Protein AF-A0A6N9PY28-F1 (afdb_monomer_lite)

Foldseek 3Di:
DDDDDDDDPPPPDDPVPQLVVLLVVVLVCLVPPPDDDDDDDPVDAAEDEDELSNVPNQVSQVVSRYHYDYDHPCVLVVVCVVDVPDDDPCVVVVVVVVVVVVCVPPPPPPVVPPVVVCVVPVVVVVVVVVVVCCVVVVVPD

Sequence (141 aa):
MVKSSGFGVRWEESNGLRKKWGQNAVSWCLDHIVVLHPEQGEEHPQNLCSDAGYTGSGEAVEQRNYIPHIRPSGKEKKELERDPDFRAHHWVVEVTHAFFNRFRKFLVRCEKKATTWRCFSLPALLLSNSLAFIINFGMGS

pLDDT: mean 70.24, std 14.56, range [32.69, 88.56]

Secondary structure (DSSP, 8-state):
-----SS-------HHHHHHHHHHHHHHHHHT--SPPPPPBTTB--EEEE-GGGTT-HHHHHTTT-EEEEPPTTHHHHHHHH-TT-----HHHHHHHHHHHHHTT--------HHHHHHHHHHHHHHHHHHHHHHHHHT--

Radius of gyration: 29.68 Å; chains: 1; bounding box: 42×71×82 Å

Structure (mmCIF, N/CA/C/O backbone):
data_AF-A0A6N9PY28-F1
#
_entry.id   AF-A0A6N9PY28-F1
#
loop_
_atom_site.group_PDB
_atom_site.id
_atom_site.type_symbol
_atom_site.label_atom_id
_atom_site.label_alt_id
_atom_site.label_comp_id
_atom_site.label_asym_id
_atom_site.label_entity_id
_atom_site.label_seq_id
_atom_site.pdbx_PDB_ins_code
_atom_site.Cartn_x
_atom_site.Cartn_y
_atom_site.Cartn_z
_atom_site.occupancy
_atom_site.B_iso_or_equiv
_atom_site.auth_seq_id
_atom_site.auth_comp_id
_atom_site.auth_asym_id
_atom_site.auth_atom_id
_atom_site.pdbx_PDB_model_num
ATOM 1 N N . MET A 1 1 ? -1.911 34.677 -8.275 1.00 33.56 1 MET A N 1
ATOM 2 C CA . MET A 1 1 ? -0.733 35.569 -8.242 1.00 33.56 1 MET A CA 1
ATOM 3 C C . MET A 1 1 ? 0.488 34.687 -8.014 1.00 33.56 1 MET A C 1
ATOM 5 O O . MET A 1 1 ? 0.612 34.125 -6.937 1.00 33.56 1 MET A O 1
ATOM 9 N N . VAL A 1 2 ? 1.290 34.443 -9.055 1.00 32.91 2 VAL A N 1
ATOM 10 C CA . VAL A 1 2 ? 2.442 33.521 -9.016 1.00 32.91 2 VAL A CA 1
ATOM 11 C C . VAL A 1 2 ? 3.672 34.311 -8.573 1.00 32.91 2 VAL A C 1
ATOM 13 O O . VAL A 1 2 ? 4.024 35.293 -9.221 1.00 32.91 2 VAL A O 1
ATOM 16 N N . LYS A 1 3 ? 4.315 33.914 -7.470 1.00 36.22 3 LYS A N 1
ATOM 17 C CA . LYS A 1 3 ? 5.646 34.415 -7.102 1.00 36.22 3 LYS A CA 1
ATOM 18 C C . LYS A 1 3 ? 6.687 33.461 -7.679 1.00 36.22 3 LYS A C 1
ATOM 20 O O . LYS A 1 3 ? 6.716 32.289 -7.323 1.00 36.22 3 LYS A O 1
ATOM 25 N N . SER A 1 4 ? 7.519 33.957 -8.588 1.00 41.62 4 SER A N 1
ATOM 26 C CA . SER A 1 4 ? 8.658 33.227 -9.141 1.00 41.62 4 SER A CA 1
ATOM 27 C C . SER A 1 4 ? 9.926 33.573 -8.362 1.00 41.62 4 SER A C 1
ATOM 29 O O . SER A 1 4 ? 10.396 34.708 -8.424 1.00 41.62 4 SER A O 1
ATOM 31 N N . SER A 1 5 ? 10.516 32.593 -7.686 1.00 34.16 5 SER A N 1
ATOM 32 C CA . SER A 1 5 ? 11.909 32.658 -7.236 1.00 34.16 5 SER A CA 1
ATOM 33 C C . SER A 1 5 ? 12.539 31.271 -7.327 1.00 34.16 5 SER A C 1
ATOM 35 O O . SER A 1 5 ? 12.065 30.360 -6.663 1.00 34.16 5 SER A O 1
ATOM 37 N N . GLY A 1 6 ? 13.584 31.155 -8.157 1.00 34.88 6 GLY A N 1
ATOM 38 C CA . GLY A 1 6 ? 14.684 30.183 -8.071 1.00 34.88 6 GLY A CA 1
ATOM 39 C C . GLY A 1 6 ? 14.349 28.687 -8.017 1.00 34.88 6 GLY A C 1
ATOM 40 O O . GLY A 1 6 ? 13.869 28.194 -7.012 1.00 34.88 6 GLY A O 1
ATOM 41 N N . PHE A 1 7 ? 14.727 27.960 -9.077 1.00 40.59 7 PHE A N 1
ATOM 42 C CA . PHE A 1 7 ? 15.058 26.524 -9.084 1.00 40.59 7 PHE A CA 1
ATOM 43 C C . PHE A 1 7 ? 14.192 25.609 -8.194 1.00 40.59 7 PHE A C 1
ATOM 45 O O . PHE A 1 7 ? 14.534 25.272 -7.065 1.00 40.59 7 PHE A O 1
ATOM 52 N N . GLY A 1 8 ? 13.084 25.139 -8.766 1.00 34.38 8 GLY A N 1
ATOM 53 C CA . GLY A 1 8 ? 12.189 24.174 -8.138 1.00 34.38 8 GLY A CA 1
ATOM 54 C C . GLY A 1 8 ? 10.771 24.707 -8.136 1.00 34.38 8 GLY A C 1
ATOM 55 O O . GLY A 1 8 ? 10.395 25.513 -7.292 1.00 34.38 8 GLY A O 1
ATOM 56 N N . VAL A 1 9 ? 9.969 24.253 -9.097 1.00 36.44 9 VAL A N 1
ATOM 57 C CA . VAL A 1 9 ? 8.530 24.521 -9.113 1.00 36.44 9 VAL A CA 1
ATOM 58 C C . VAL A 1 9 ? 7.932 23.758 -7.930 1.00 36.44 9 VAL A C 1
ATOM 60 O O . VAL A 1 9 ? 7.577 22.585 -8.041 1.00 36.44 9 VAL A O 1
ATOM 63 N N . ARG A 1 10 ? 7.904 24.377 -6.747 1.00 34.62 10 ARG A N 1
ATOM 64 C CA . ARG A 1 10 ? 7.127 23.858 -5.628 1.00 34.62 10 ARG A CA 1
ATOM 65 C C . ARG A 1 10 ? 5.675 24.156 -5.951 1.00 34.62 10 ARG A C 1
ATOM 67 O O . ARG A 1 10 ? 5.221 25.285 -5.812 1.00 34.62 10 ARG A O 1
ATOM 74 N N . TRP A 1 11 ? 4.986 23.131 -6.438 1.00 32.69 11 TRP A N 1
ATOM 75 C CA . TRP A 1 11 ? 3.545 23.132 -6.624 1.00 32.69 11 TRP A CA 1
ATOM 76 C C . TRP A 1 11 ? 2.880 23.428 -5.279 1.00 32.69 11 TRP A C 1
ATOM 78 O O . TRP A 1 11 ? 2.700 22.546 -4.442 1.00 32.69 11 TRP A O 1
ATOM 88 N N . GLU A 1 12 ? 2.545 24.692 -5.051 1.00 38.66 12 GLU A N 1
ATOM 89 C CA . GLU A 1 12 ? 1.634 25.116 -3.993 1.00 38.66 12 GLU A CA 1
ATOM 90 C C . GLU A 1 12 ? 0.204 24.952 -4.531 1.00 38.66 12 GLU A C 1
ATOM 92 O O . GLU A 1 12 ? -0.559 25.898 -4.706 1.00 38.66 12 GLU A O 1
ATOM 97 N N . GLU A 1 13 ? -0.128 23.720 -4.919 1.00 46.19 13 GLU A N 1
ATOM 98 C CA . GLU A 1 13 ? -1.455 23.386 -5.414 1.00 46.19 13 GLU A CA 1
ATOM 99 C C . GLU A 1 13 ? -2.412 23.250 -4.235 1.00 46.19 13 GLU A C 1
ATOM 101 O O . GLU A 1 13 ? -2.158 22.530 -3.271 1.00 46.19 13 GLU A O 1
ATOM 106 N N . SER A 1 14 ? -3.523 23.975 -4.345 1.00 44.06 14 SER A N 1
ATOM 107 C CA . SER A 1 14 ? -4.767 23.870 -3.582 1.00 44.06 14 SER A CA 1
ATOM 108 C C . SER A 1 14 ? -4.995 22.490 -2.938 1.00 44.06 14 SER A C 1
ATOM 110 O O . SER A 1 14 ? -5.701 21.622 -3.454 1.00 44.06 14 SER A O 1
ATOM 112 N N . ASN A 1 15 ? -4.444 22.322 -1.731 1.00 52.16 15 ASN A N 1
ATOM 113 C CA . ASN A 1 15 ? -4.507 21.101 -0.920 1.00 52.16 15 ASN A CA 1
ATOM 114 C C . ASN A 1 15 ? -5.940 20.578 -0.687 1.00 52.16 15 ASN A C 1
ATOM 116 O O . ASN A 1 15 ? -6.107 19.430 -0.285 1.00 52.16 15 ASN A O 1
ATOM 120 N N . GLY A 1 16 ? -6.972 21.396 -0.918 1.00 51.06 16 GLY A N 1
ATOM 121 C CA . GLY A 1 16 ? -8.376 21.009 -0.782 1.00 51.06 16 GLY A CA 1
ATOM 122 C C . GLY A 1 16 ? -8.908 20.143 -1.927 1.00 51.06 16 GLY A C 1
ATOM 123 O O . GLY A 1 16 ? -9.600 19.162 -1.669 1.00 51.06 16 GLY A O 1
ATOM 124 N N . LEU A 1 17 ? -8.571 20.445 -3.187 1.00 49.72 17 LEU A N 1
ATOM 125 C CA . LEU A 1 17 ? -9.149 19.728 -4.334 1.00 49.72 17 LEU A CA 1
ATOM 126 C C . LEU A 1 17 ? -8.548 18.327 -4.476 1.00 49.72 17 LEU A C 1
ATOM 128 O O . LEU A 1 17 ? -9.286 17.354 -4.604 1.00 49.72 17 LEU A O 1
ATOM 132 N N . ARG A 1 18 ? -7.223 18.195 -4.352 1.00 49.72 18 ARG A N 1
ATOM 133 C CA . ARG A 1 18 ? -6.525 16.902 -4.468 1.00 49.72 18 ARG A CA 1
ATOM 134 C C . ARG A 1 18 ? -6.912 15.910 -3.359 1.00 49.72 18 ARG A C 1
ATOM 136 O O . ARG A 1 18 ? -7.004 14.716 -3.622 1.00 49.72 18 ARG A O 1
ATOM 143 N N . LYS A 1 19 ? -7.202 16.398 -2.145 1.00 53.03 19 LYS A N 1
ATOM 144 C CA . LYS A 1 19 ? -7.719 15.569 -1.038 1.00 53.03 19 LYS A CA 1
ATOM 145 C C . LYS A 1 19 ? -9.160 15.106 -1.284 1.00 53.03 19 LYS A C 1
ATOM 147 O O . LYS A 1 19 ? -9.477 13.958 -0.991 1.00 53.03 19 LYS A O 1
ATOM 152 N N . LYS A 1 20 ? -10.000 15.966 -1.874 1.00 52.84 20 LYS A N 1
ATOM 153 C CA . LYS A 1 20 ? -11.417 15.683 -2.150 1.00 52.84 20 LYS A CA 1
ATOM 154 C C . LYS A 1 20 ? -11.614 14.580 -3.201 1.00 52.84 20 LYS A C 1
ATOM 156 O O . LYS A 1 20 ? -12.473 13.725 -3.026 1.00 52.84 20 LYS A O 1
ATOM 161 N N . TRP A 1 21 ? -10.797 14.554 -4.260 1.00 53.88 21 TRP A N 1
ATOM 162 C CA . TRP A 1 21 ? -10.870 13.495 -5.283 1.00 53.88 21 TRP A CA 1
ATOM 163 C C . TRP A 1 21 ? -10.469 12.118 -4.740 1.00 53.88 21 TRP A C 1
ATOM 165 O O . TRP A 1 21 ? -11.163 11.140 -5.001 1.00 53.88 21 TRP A O 1
ATOM 175 N N . GLY A 1 22 ? -9.393 12.044 -3.948 1.00 61.66 22 GLY A N 1
ATOM 176 C CA . GLY A 1 22 ? -8.958 10.786 -3.333 1.00 61.66 22 GLY A CA 1
ATOM 177 C C . GLY A 1 22 ? -10.003 10.218 -2.369 1.00 61.66 22 GLY A C 1
ATOM 178 O O . GLY A 1 22 ? -10.330 9.041 -2.435 1.00 61.66 22 GLY A O 1
ATOM 179 N N . GLN A 1 23 ? -10.605 11.056 -1.524 1.00 65.19 23 GLN A N 1
ATOM 180 C CA . GLN A 1 23 ? -11.628 10.606 -0.571 1.00 65.19 23 GLN A CA 1
ATOM 181 C C . GLN A 1 23 ? -12.872 10.021 -1.258 1.00 65.19 23 GLN A C 1
ATOM 183 O O . GLN A 1 23 ? -13.372 8.978 -0.841 1.00 65.19 23 GLN A O 1
ATOM 188 N N . ASN A 1 24 ? -13.326 10.642 -2.349 1.00 71.31 24 ASN A N 1
ATOM 189 C CA . ASN A 1 24 ? -14.509 10.185 -3.081 1.00 71.31 24 ASN A CA 1
ATOM 190 C C . ASN A 1 24 ? -14.261 8.900 -3.888 1.00 71.31 24 ASN A C 1
ATOM 192 O O . ASN A 1 24 ? -15.200 8.144 -4.133 1.00 71.31 24 ASN A O 1
ATOM 196 N N . ALA A 1 25 ? -13.016 8.637 -4.294 1.00 79.00 25 ALA A N 1
ATOM 197 C CA . ALA A 1 25 ? -12.679 7.461 -5.092 1.00 79.00 25 ALA A CA 1
ATOM 198 C C . ALA A 1 25 ? -12.901 6.146 -4.327 1.00 79.00 25 ALA A C 1
ATOM 200 O O . ALA A 1 25 ? -13.403 5.187 -4.907 1.00 79.00 25 ALA A O 1
ATOM 201 N N . VAL A 1 26 ? -12.583 6.107 -3.026 1.00 81.81 26 VAL A N 1
ATOM 202 C CA . VAL A 1 26 ? -12.792 4.908 -2.190 1.00 81.81 26 VAL A CA 1
ATOM 203 C C . VAL A 1 26 ? -14.277 4.599 -2.068 1.00 81.81 26 VAL A C 1
ATOM 205 O O . VAL A 1 26 ? -14.681 3.469 -2.311 1.00 81.81 26 VAL A O 1
ATOM 208 N N . SER A 1 27 ? -15.089 5.618 -1.771 1.00 82.44 27 SER A N 1
ATOM 209 C CA . SER A 1 27 ? -16.549 5.490 -1.728 1.00 82.44 27 SER A CA 1
ATOM 210 C C . SER A 1 27 ? -17.085 4.895 -3.024 1.00 82.44 27 SER A C 1
ATOM 212 O O . SER A 1 27 ? -17.756 3.871 -3.002 1.00 82.44 27 SER A O 1
ATOM 214 N N . TRP A 1 28 ? -16.726 5.503 -4.156 1.00 83.81 28 TRP A N 1
ATOM 215 C CA . TRP A 1 28 ? -17.215 5.077 -5.460 1.00 83.81 28 TRP A CA 1
ATOM 216 C C . TRP A 1 28 ? -16.817 3.634 -5.786 1.00 83.81 28 TRP A C 1
ATOM 218 O O . TRP A 1 28 ? -17.628 2.873 -6.300 1.00 83.81 28 TRP A O 1
ATOM 228 N N . CYS A 1 29 ? -15.593 3.237 -5.436 1.00 83.81 29 CYS A N 1
ATOM 229 C CA . CYS A 1 29 ? -15.114 1.873 -5.635 1.00 83.81 29 CYS A CA 1
ATOM 230 C C . CYS A 1 29 ? -15.899 0.861 -4.786 1.00 83.81 29 CYS A C 1
ATOM 232 O O . CYS A 1 29 ? -16.312 -0.175 -5.301 1.00 83.81 29 CYS A O 1
ATOM 234 N N . LEU A 1 30 ? -16.150 1.182 -3.510 1.00 83.56 30 LEU A N 1
ATOM 235 C CA . LEU A 1 30 ? -16.900 0.312 -2.602 1.00 83.56 30 LEU A CA 1
ATOM 236 C C . LEU A 1 30 ? -18.386 0.195 -2.983 1.00 83.56 30 LEU A C 1
ATOM 238 O O . LEU A 1 30 ? -18.990 -0.847 -2.749 1.00 83.56 30 LEU A O 1
ATOM 242 N N . ASP A 1 31 ? -18.958 1.222 -3.614 1.00 85.06 31 ASP A N 1
ATOM 243 C CA . ASP A 1 31 ? -20.343 1.202 -4.104 1.00 85.06 31 ASP A CA 1
ATOM 244 C C . ASP A 1 31 ? -20.517 0.358 -5.381 1.00 85.06 31 ASP A C 1
ATOM 246 O O . ASP A 1 31 ? -21.617 -0.109 -5.667 1.00 85.06 31 ASP A O 1
ATOM 250 N N . HIS A 1 32 ? -19.443 0.147 -6.153 1.00 85.75 32 HIS A N 1
ATOM 251 C CA . HIS A 1 32 ? -19.470 -0.563 -7.442 1.00 85.75 32 HIS A CA 1
ATOM 252 C C . HIS A 1 32 ? -18.824 -1.953 -7.377 1.00 85.75 32 HIS A C 1
ATOM 254 O O . HIS A 1 32 ? -18.408 -2.501 -8.401 1.00 85.75 32 HIS A O 1
ATOM 260 N N . ILE A 1 33 ? -18.720 -2.543 -6.185 1.00 82.56 33 ILE A N 1
ATOM 261 C CA . ILE A 1 33 ? -18.201 -3.902 -6.035 1.00 82.56 33 ILE A CA 1
ATOM 262 C C . ILE A 1 33 ? -19.161 -4.874 -6.734 1.00 82.56 33 ILE A C 1
ATOM 264 O O . ILE A 1 33 ? -20.312 -5.035 -6.344 1.00 82.56 33 ILE A O 1
ATOM 268 N N . VAL A 1 34 ? -18.665 -5.536 -7.780 1.00 79.38 34 VAL A N 1
ATOM 269 C CA . VAL A 1 34 ? -19.447 -6.472 -8.612 1.00 79.38 34 VAL A CA 1
ATOM 270 C C . VAL A 1 34 ? -19.546 -7.867 -7.973 1.00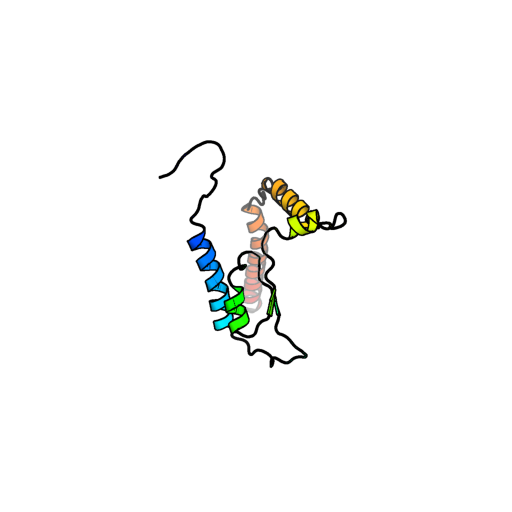 79.38 34 VAL A C 1
ATOM 272 O O . VAL A 1 34 ? -20.377 -8.683 -8.363 1.00 79.38 34 VAL A O 1
ATOM 275 N N . VAL A 1 35 ? -18.698 -8.157 -6.985 1.00 80.50 35 VAL A N 1
ATOM 276 C CA . VAL A 1 35 ? -18.591 -9.471 -6.340 1.00 80.50 35 VAL A CA 1
ATOM 277 C C . VAL A 1 35 ? -19.360 -9.482 -5.019 1.00 80.50 35 VAL A C 1
ATOM 279 O O . VAL A 1 35 ? -19.239 -8.561 -4.215 1.00 80.50 35 VAL A O 1
ATOM 282 N N . LEU A 1 36 ? -20.125 -10.549 -4.779 1.00 74.44 36 LEU A N 1
ATOM 283 C CA . LEU A 1 36 ? -20.795 -10.766 -3.498 1.00 74.44 36 LEU A CA 1
ATOM 284 C C . LEU A 1 36 ? -19.758 -10.920 -2.383 1.00 74.44 36 LEU A C 1
ATOM 286 O O . LEU A 1 36 ? -18.828 -11.719 -2.501 1.00 74.44 36 LEU A O 1
ATOM 290 N N . HIS A 1 37 ? -19.927 -10.161 -1.302 1.00 73.75 37 HIS A N 1
ATOM 291 C CA . HIS A 1 37 ? -19.079 -10.310 -0.128 1.00 73.75 37 HIS A CA 1
ATOM 292 C C . HIS A 1 37 ? -19.488 -11.546 0.681 1.00 73.75 37 HIS A C 1
ATOM 294 O O . HIS A 1 37 ? -20.687 -11.803 0.822 1.00 73.75 37 HIS A O 1
ATOM 300 N N . PRO A 1 38 ? -18.519 -12.300 1.234 1.00 76.19 38 PRO A N 1
ATOM 301 C CA . PRO A 1 38 ? -18.820 -13.303 2.247 1.00 76.19 38 PRO A CA 1
ATOM 302 C C . PRO A 1 38 ? -19.493 -12.633 3.452 1.00 76.19 38 PRO A C 1
ATOM 304 O O . PRO A 1 38 ? -19.219 -11.464 3.741 1.00 76.19 38 PRO A O 1
ATOM 307 N N . GLU A 1 39 ? -20.369 -13.365 4.145 1.00 71.50 39 GLU A N 1
ATOM 308 C CA . GLU A 1 39 ? -21.035 -12.846 5.340 1.00 71.50 39 GLU A CA 1
ATOM 309 C C . GLU A 1 39 ? -19.996 -12.385 6.367 1.00 71.50 39 GLU A C 1
ATOM 311 O O . GLU A 1 39 ? -19.037 -13.091 6.684 1.00 71.50 39 GLU A O 1
ATOM 316 N N . GLN A 1 40 ? -20.170 -11.155 6.842 1.00 69.88 40 GLN A N 1
ATOM 317 C CA . GLN A 1 40 ? -19.326 -10.581 7.877 1.00 69.88 40 GLN A CA 1
ATOM 318 C C . GLN A 1 40 ? -19.713 -11.203 9.219 1.00 69.88 40 GLN A C 1
ATOM 320 O O . GLN A 1 40 ? -20.866 -11.114 9.636 1.00 69.88 40 GLN A O 1
ATOM 325 N N . GLY A 1 41 ? -18.746 -11.810 9.899 1.00 70.38 41 GLY A N 1
ATOM 326 C CA . GLY A 1 41 ? -18.912 -12.367 11.240 1.00 70.38 41 GLY A CA 1
ATOM 327 C C . GLY A 1 41 ? -17.722 -12.017 12.128 1.00 70.38 41 GLY A C 1
ATOM 328 O O . GLY A 1 41 ? -16.684 -11.582 11.630 1.00 70.38 41 GLY A O 1
ATOM 329 N N . GLU A 1 42 ? -17.850 -12.231 13.440 1.00 69.50 42 GLU A N 1
ATOM 330 C CA . GLU A 1 42 ? -16.760 -11.986 14.402 1.00 69.50 42 GLU A CA 1
ATOM 331 C C . GLU A 1 42 ? -15.492 -12.796 14.076 1.00 69.50 42 GLU A C 1
ATOM 333 O O . GLU A 1 42 ? -14.382 -12.321 14.304 1.00 69.50 42 GLU A O 1
ATOM 338 N N . GLU A 1 43 ? -15.640 -13.980 13.471 1.00 72.75 43 GLU A N 1
ATOM 339 C CA . GLU A 1 43 ? -14.509 -14.803 13.021 1.00 72.75 43 GLU A CA 1
ATOM 340 C C . GLU A 1 43 ? -13.827 -14.268 11.749 1.00 72.75 43 GLU A C 1
ATOM 342 O O . GLU A 1 43 ? -12.656 -14.571 11.498 1.00 72.75 43 GLU A O 1
ATOM 347 N N . HIS A 1 44 ? -14.524 -13.460 10.944 1.00 73.19 44 HIS A N 1
ATOM 348 C CA . HIS A 1 44 ? -14.053 -12.981 9.641 1.00 73.19 44 HIS A CA 1
ATOM 349 C C . HIS A 1 44 ? -14.316 -11.477 9.449 1.00 73.19 44 HIS A C 1
ATOM 351 O O . HIS A 1 44 ? -15.142 -11.085 8.615 1.00 73.19 44 HIS A O 1
ATOM 357 N N . PRO A 1 45 ? -13.600 -10.610 10.194 1.00 81.31 45 PRO A N 1
ATOM 358 C CA . PRO A 1 45 ? -13.686 -9.171 9.999 1.00 81.31 45 PRO A CA 1
ATOM 359 C C . PRO A 1 45 ? -13.160 -8.776 8.615 1.00 81.31 45 PRO A C 1
ATOM 361 O O . PRO A 1 45 ? -12.109 -9.244 8.164 1.00 81.31 45 PRO A O 1
ATOM 364 N N . GLN A 1 46 ? -13.877 -7.880 7.938 1.00 86.44 46 GLN A N 1
ATOM 365 C CA . GLN A 1 46 ? -13.464 -7.374 6.632 1.00 86.44 46 GLN A CA 1
ATOM 366 C C . GLN A 1 46 ? -12.553 -6.158 6.793 1.00 86.44 46 GLN A C 1
ATOM 368 O O . GLN A 1 46 ? -12.990 -5.039 7.055 1.00 86.44 46 GLN A O 1
ATOM 373 N N . ASN A 1 47 ? -11.257 -6.397 6.618 1.00 88.56 47 ASN A N 1
ATOM 374 C CA . ASN A 1 47 ? -10.213 -5.389 6.745 1.00 88.56 47 ASN A CA 1
ATOM 375 C C . ASN A 1 47 ? -9.929 -4.741 5.385 1.00 88.56 47 ASN A C 1
ATOM 377 O O . ASN A 1 47 ? -9.643 -5.442 4.413 1.00 88.56 47 ASN A O 1
ATOM 381 N N . LEU A 1 48 ? -9.943 -3.407 5.317 1.00 86.69 48 LEU A N 1
ATOM 382 C CA . LEU A 1 48 ? -9.603 -2.660 4.105 1.00 86.69 48 LEU A CA 1
ATOM 383 C C . LEU A 1 48 ? -8.294 -1.888 4.293 1.00 86.69 48 LEU A C 1
ATOM 385 O O . LEU A 1 48 ? -8.238 -0.897 5.020 1.00 86.69 48 LEU A O 1
ATOM 389 N N . CYS A 1 49 ? -7.241 -2.314 3.595 1.00 87.06 49 CYS A N 1
ATOM 390 C CA . CYS A 1 49 ? -5.973 -1.590 3.534 1.00 87.06 49 CYS A CA 1
ATOM 391 C C . CYS A 1 49 ? -5.999 -0.556 2.405 1.00 87.06 49 CYS A C 1
ATOM 393 O O . CYS A 1 49 ? -6.152 -0.921 1.240 1.00 87.06 49 CYS A O 1
ATOM 395 N N . SER A 1 50 ? -5.770 0.714 2.742 1.00 84.25 50 SER A N 1
ATOM 396 C CA . SER A 1 50 ? -5.699 1.800 1.757 1.00 84.25 50 SER A CA 1
ATOM 397 C C . SER A 1 50 ? -4.400 2.586 1.880 1.00 84.25 50 SER A C 1
ATOM 399 O O . SER A 1 50 ? -3.811 2.705 2.957 1.00 84.25 50 SER A O 1
ATOM 401 N N . ASP A 1 51 ? -3.968 3.149 0.754 1.00 83.75 51 ASP A N 1
ATOM 402 C CA . ASP A 1 51 ? -2.765 3.976 0.674 1.00 83.75 51 ASP A CA 1
ATOM 403 C C . ASP A 1 51 ? -2.874 5.262 1.519 1.00 83.75 51 ASP A C 1
ATOM 405 O O . ASP A 1 51 ? -3.965 5.783 1.774 1.00 83.75 51 ASP A O 1
ATOM 409 N N . ALA A 1 52 ? -1.726 5.825 1.901 1.00 79.06 52 ALA A N 1
ATOM 410 C CA . ALA A 1 52 ? -1.617 7.076 2.646 1.00 79.06 52 ALA A CA 1
ATOM 411 C C . ALA A 1 52 ? -2.384 8.252 2.016 1.00 79.06 52 ALA A C 1
ATOM 413 O O . ALA A 1 52 ? -2.870 9.133 2.741 1.00 79.06 52 ALA A O 1
ATOM 414 N N . GLY A 1 53 ? -2.540 8.267 0.688 1.00 79.25 53 GLY A N 1
ATOM 415 C CA . GLY A 1 53 ? -3.353 9.257 -0.027 1.00 79.25 53 GLY A CA 1
ATOM 416 C C . GLY A 1 53 ? -4.821 9.319 0.424 1.00 79.25 53 GLY A C 1
ATOM 417 O O . GLY A 1 53 ? -5.475 10.345 0.233 1.00 79.25 53 GLY A O 1
ATOM 418 N N . 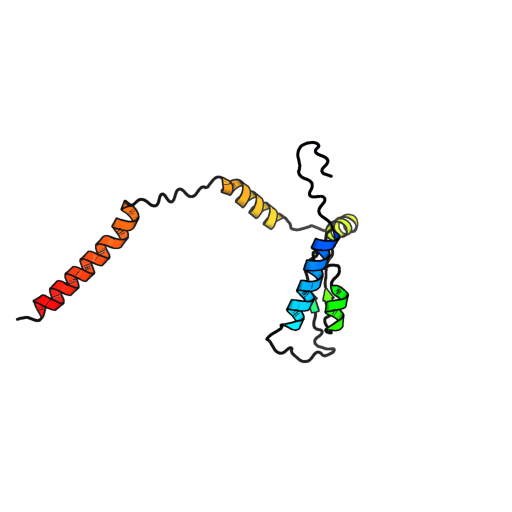TYR A 1 54 ? -5.313 8.273 1.090 1.00 79.75 54 TYR A N 1
ATOM 419 C CA . TYR A 1 54 ? -6.702 8.107 1.516 1.00 79.75 54 TYR A CA 1
ATOM 420 C C . TYR A 1 54 ? -6.939 8.370 3.009 1.00 79.75 54 TYR A C 1
ATOM 422 O O . TYR A 1 54 ? -8.009 8.049 3.522 1.00 79.75 54 TYR A O 1
ATOM 430 N N . THR A 1 55 ? -5.988 9.001 3.710 1.00 78.00 55 THR A N 1
ATOM 431 C CA . THR A 1 55 ? -6.031 9.266 5.171 1.00 78.00 55 THR A CA 1
ATOM 432 C C . THR A 1 55 ? -7.335 9.929 5.673 1.00 78.00 55 THR A C 1
ATOM 434 O O . THR A 1 55 ? -7.648 9.824 6.850 1.00 78.00 55 THR A O 1
ATOM 437 N N . GLY A 1 56 ? -8.128 10.581 4.813 1.00 77.75 56 GLY A N 1
ATOM 438 C CA . GLY A 1 56 ? -9.424 11.179 5.181 1.00 77.75 56 GLY A CA 1
ATOM 439 C C . GLY A 1 56 ? -10.671 10.420 4.712 1.00 77.75 56 GLY A C 1
ATOM 440 O O . GLY A 1 56 ? -11.733 11.021 4.661 1.00 77.75 56 GLY A O 1
ATOM 441 N N . SER A 1 57 ? -10.546 9.159 4.296 1.00 81.50 57 SER A N 1
ATOM 442 C CA . SER A 1 57 ? -11.672 8.339 3.809 1.00 81.50 57 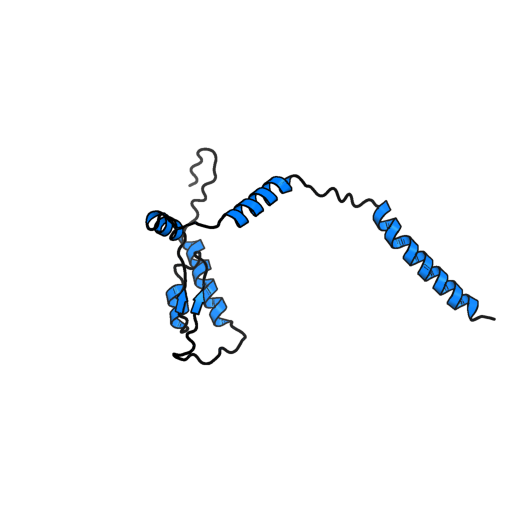SER A CA 1
ATOM 443 C C . SER A 1 57 ? -12.120 7.248 4.788 1.00 81.50 57 SER A C 1
ATOM 445 O O . SER A 1 57 ? -13.010 6.476 4.453 1.00 81.50 57 SER A O 1
ATOM 447 N N . GLY A 1 58 ? -11.534 7.186 5.992 1.00 82.75 58 GLY A N 1
ATOM 448 C CA . GLY A 1 58 ? -11.819 6.136 6.982 1.00 82.75 58 GLY A CA 1
ATOM 449 C C . GLY A 1 58 ? -13.301 6.033 7.350 1.00 82.75 58 GLY A C 1
ATOM 450 O O . GLY A 1 58 ? -13.856 4.945 7.307 1.00 82.75 58 GLY A O 1
ATOM 451 N N . GLU A 1 59 ? -13.971 7.165 7.572 1.00 83.06 59 GLU A N 1
ATOM 452 C CA . GLU A 1 59 ? -15.406 7.192 7.899 1.00 83.06 59 GLU A CA 1
ATOM 453 C C . GLU A 1 59 ? -16.274 6.571 6.791 1.00 83.06 59 GLU A C 1
ATOM 455 O O . GLU A 1 59 ? -17.215 5.834 7.066 1.00 83.06 59 GLU A O 1
ATOM 460 N N . ALA A 1 60 ? -15.937 6.811 5.519 1.00 84.44 60 ALA A N 1
ATOM 461 C CA . ALA A 1 60 ? -16.664 6.232 4.389 1.00 84.44 60 ALA A CA 1
ATOM 462 C C . ALA A 1 60 ? -16.471 4.706 4.297 1.00 84.44 60 ALA A C 1
ATOM 464 O O . ALA A 1 60 ? -17.340 3.993 3.794 1.00 84.44 60 ALA A O 1
ATOM 465 N N . VAL A 1 61 ? -15.328 4.203 4.758 1.00 85.50 61 VAL A N 1
ATOM 466 C CA . VAL A 1 61 ? -15.011 2.770 4.809 1.00 85.50 61 VAL A CA 1
ATOM 467 C C . VAL A 1 61 ? -15.763 2.101 5.965 1.00 85.50 61 VAL A C 1
ATOM 469 O O . VAL A 1 61 ? -16.406 1.072 5.759 1.00 85.50 61 VAL A O 1
ATOM 472 N N . GLU A 1 62 ? -15.771 2.728 7.142 1.00 85.81 62 GLU A N 1
ATOM 473 C CA . GLU A 1 62 ? -16.482 2.243 8.335 1.00 85.81 62 GLU A CA 1
ATOM 474 C C . GLU A 1 62 ? -17.999 2.191 8.133 1.00 85.81 62 GLU A C 1
ATOM 476 O O . GLU A 1 62 ? -18.636 1.219 8.529 1.00 85.81 62 GLU A O 1
ATOM 481 N N . GLN A 1 63 ? -18.582 3.173 7.433 1.00 85.94 63 GLN A N 1
ATOM 482 C CA . GLN A 1 63 ? -20.011 3.178 7.076 1.00 85.94 63 GLN A CA 1
ATOM 483 C C . GLN A 1 63 ? -20.449 1.953 6.262 1.00 85.94 63 GLN A C 1
ATOM 485 O O . GLN A 1 63 ? -21.632 1.621 6.239 1.00 85.94 63 GLN A O 1
ATOM 490 N N . ARG A 1 64 ? -19.511 1.288 5.582 1.00 84.12 64 ARG A N 1
ATOM 491 C CA . ARG A 1 64 ? -19.756 0.075 4.792 1.00 84.12 64 ARG A CA 1
ATOM 492 C C . ARG A 1 64 ? -19.330 -1.198 5.533 1.00 84.12 64 ARG A C 1
ATOM 494 O O . ARG A 1 64 ? -19.175 -2.238 4.902 1.00 84.12 64 ARG A O 1
ATOM 501 N N . ASN A 1 65 ? -19.148 -1.113 6.854 1.00 84.75 65 ASN A N 1
ATOM 502 C CA . ASN A 1 65 ? -18.736 -2.198 7.747 1.00 84.75 65 ASN A CA 1
ATOM 503 C C . ASN A 1 65 ? -17.349 -2.788 7.439 1.00 84.75 65 ASN A C 1
ATOM 505 O O . ASN A 1 65 ? -17.108 -3.967 7.685 1.00 84.75 65 ASN A O 1
ATOM 509 N N . TYR A 1 66 ? -16.425 -1.986 6.909 1.00 86.25 66 TYR A N 1
ATOM 510 C CA . TYR A 1 66 ? -15.023 -2.385 6.777 1.00 86.25 66 TYR A CA 1
ATOM 511 C C . TYR A 1 66 ? -14.186 -1.764 7.891 1.00 86.25 66 TYR A C 1
ATOM 513 O O . TYR A 1 66 ? -14.415 -0.621 8.283 1.00 86.25 66 TYR A O 1
ATOM 521 N N . ILE A 1 67 ? -13.160 -2.482 8.344 1.00 88.06 67 ILE A N 1
ATOM 522 C CA . ILE A 1 67 ? -12.165 -1.966 9.287 1.00 88.06 67 ILE A CA 1
ATOM 523 C C . ILE A 1 67 ? -11.058 -1.264 8.482 1.00 88.06 67 ILE A C 1
ATOM 525 O O . ILE A 1 67 ? -10.313 -1.939 7.758 1.00 88.06 67 ILE A O 1
ATOM 529 N N . PRO A 1 68 ? -10.928 0.077 8.550 1.00 88.56 68 PRO A N 1
ATOM 530 C CA . PRO A 1 68 ? -9.956 0.802 7.746 1.00 88.56 68 PRO A CA 1
ATOM 531 C C . PRO A 1 68 ? -8.541 0.688 8.324 1.00 88.56 68 PRO A C 1
ATOM 533 O O . PRO A 1 68 ? -8.246 1.129 9.435 1.00 88.56 68 PRO A O 1
ATOM 536 N N . HIS A 1 69 ? -7.609 0.208 7.510 1.00 87.56 69 HIS A N 1
ATOM 537 C CA . HIS A 1 69 ? -6.177 0.245 7.787 1.00 87.56 69 HIS A CA 1
ATOM 538 C C . HIS A 1 69 ? -5.494 1.222 6.835 1.00 87.56 69 HIS A C 1
ATOM 540 O O . HIS A 1 69 ? -4.914 0.842 5.817 1.00 87.56 69 HIS A O 1
ATOM 546 N N . ILE A 1 70 ? -5.559 2.509 7.180 1.00 84.00 70 ILE A N 1
ATOM 547 C CA . ILE A 1 70 ? -4.931 3.581 6.403 1.00 84.00 70 ILE A CA 1
ATOM 548 C C . ILE A 1 70 ? -3.724 4.104 7.173 1.00 84.00 70 ILE A C 1
ATOM 550 O O . ILE A 1 70 ? -3.863 4.717 8.234 1.00 84.00 70 ILE A O 1
ATOM 554 N N . ARG A 1 71 ? -2.515 3.861 6.656 1.00 80.62 71 ARG A N 1
ATOM 555 C CA . ARG A 1 71 ? -1.293 4.416 7.253 1.00 80.62 71 ARG A CA 1
ATOM 556 C C . ARG A 1 71 ? -1.017 5.801 6.667 1.00 80.62 71 ARG A C 1
ATOM 558 O O . ARG A 1 71 ? -0.763 5.892 5.471 1.00 80.62 71 ARG A O 1
ATOM 565 N N . PRO A 1 72 ? -1.027 6.883 7.466 1.00 74.19 72 PRO A N 1
ATOM 566 C CA . PRO A 1 72 ? -0.716 8.202 6.942 1.00 74.19 72 PRO A CA 1
ATOM 567 C C . PRO A 1 72 ? 0.761 8.331 6.568 1.00 74.19 72 PRO A C 1
ATOM 569 O O . PRO A 1 72 ? 1.648 7.799 7.242 1.00 74.19 72 PRO A O 1
ATOM 572 N N . SER A 1 73 ? 1.016 9.105 5.512 1.00 68.62 73 SER A N 1
ATOM 573 C CA . SER A 1 73 ? 2.363 9.388 5.015 1.00 68.62 73 SER A CA 1
ATOM 574 C C . SER A 1 73 ? 3.199 10.036 6.121 1.00 68.62 73 SER A C 1
ATOM 576 O O . SER A 1 73 ? 2.790 11.040 6.706 1.00 68.62 73 SER A O 1
ATOM 578 N N . GLY A 1 74 ? 4.376 9.475 6.403 1.00 68.12 74 GLY A N 1
ATOM 579 C CA . GLY A 1 74 ? 5.296 9.990 7.423 1.00 68.12 74 GLY A CA 1
ATOM 580 C C . GLY A 1 74 ? 5.192 9.342 8.808 1.00 68.12 74 GLY A C 1
ATOM 581 O O . GLY A 1 74 ? 5.930 9.760 9.702 1.00 68.12 74 GLY A O 1
ATOM 582 N N . LYS A 1 75 ? 4.349 8.315 9.012 1.00 70.69 75 LYS A N 1
ATOM 583 C CA . LYS A 1 75 ? 4.449 7.469 10.220 1.00 70.69 75 LYS A CA 1
ATOM 584 C C . LYS A 1 75 ? 5.781 6.731 10.313 1.00 70.69 75 LYS A C 1
ATOM 586 O O . LYS A 1 75 ? 6.322 6.662 11.404 1.00 70.69 75 LYS A O 1
ATOM 591 N N . GLU A 1 76 ? 6.356 6.333 9.183 1.00 68.25 76 GLU A N 1
ATOM 592 C CA . GLU A 1 76 ? 7.683 5.703 9.126 1.00 68.25 76 GLU A CA 1
ATOM 593 C C . GLU A 1 76 ? 8.767 6.579 9.758 1.00 68.25 76 GLU A C 1
ATOM 595 O O . GLU A 1 76 ? 9.627 6.082 10.471 1.00 68.25 76 GLU A O 1
ATOM 600 N N . LYS A 1 77 ? 8.700 7.905 9.563 1.00 68.38 77 LYS A N 1
ATOM 601 C CA . LYS A 1 77 ? 9.640 8.837 10.196 1.00 68.38 77 LYS A CA 1
ATOM 602 C C . LYS A 1 77 ? 9.488 8.837 11.720 1.00 68.38 77 LYS A C 1
ATOM 604 O O . LYS A 1 77 ? 10.483 8.835 12.427 1.00 68.38 77 LYS A O 1
ATOM 609 N N . LYS A 1 78 ? 8.248 8.811 12.219 1.00 72.44 78 LYS A N 1
ATOM 610 C CA . LYS A 1 78 ? 7.961 8.748 13.661 1.00 72.44 78 LYS A CA 1
ATOM 611 C C . LYS A 1 78 ? 8.328 7.394 14.268 1.00 72.44 78 LYS A C 1
ATOM 613 O O . LYS A 1 78 ? 8.718 7.338 15.424 1.00 72.44 78 LYS A O 1
ATOM 618 N N . GLU A 1 79 ? 8.166 6.315 13.512 1.00 72.56 79 GLU A N 1
ATOM 619 C CA . GLU A 1 79 ? 8.535 4.956 13.919 1.00 72.56 79 GLU A CA 1
ATOM 620 C C . GLU A 1 79 ? 10.058 4.804 13.966 1.00 72.56 79 GLU A C 1
ATOM 622 O O . GLU A 1 79 ? 10.568 4.304 14.958 1.00 72.56 79 GLU A O 1
ATOM 627 N N . LEU A 1 80 ? 10.781 5.370 12.994 1.00 68.81 80 LEU A N 1
ATOM 628 C CA . LEU A 1 80 ? 12.244 5.467 13.005 1.00 68.81 80 LEU A CA 1
ATOM 629 C C . LEU A 1 80 ? 12.780 6.347 14.151 1.00 68.81 80 LEU A C 1
ATOM 631 O O . LEU A 1 80 ? 13.831 6.063 14.712 1.00 68.81 80 LEU A O 1
ATOM 635 N N . GLU A 1 81 ? 12.073 7.423 14.510 1.00 73.81 81 GLU A N 1
ATOM 636 C CA . GLU A 1 81 ? 12.407 8.251 15.683 1.00 73.81 81 GLU A CA 1
ATOM 637 C C . GLU A 1 81 ? 12.142 7.520 17.012 1.00 73.81 81 GLU A C 1
ATOM 639 O O . GLU A 1 81 ? 12.782 7.821 18.019 1.00 73.81 81 GLU A O 1
ATOM 644 N N . ARG A 1 82 ? 11.182 6.588 17.034 1.00 78.25 82 ARG A N 1
ATOM 645 C CA . ARG A 1 82 ? 10.742 5.875 18.240 1.00 78.25 82 ARG A CA 1
ATOM 646 C C . ARG A 1 82 ? 11.528 4.593 18.490 1.00 78.25 82 ARG A C 1
ATOM 648 O O . ARG A 1 82 ? 11.737 4.244 19.649 1.00 78.25 82 ARG A O 1
ATOM 655 N N . ASP A 1 83 ? 11.905 3.895 17.430 1.00 77.31 83 ASP A N 1
ATOM 656 C CA . ASP A 1 83 ? 12.601 2.621 17.488 1.00 77.31 83 ASP A CA 1
ATOM 657 C C . ASP A 1 83 ? 13.890 2.699 16.649 1.00 77.31 83 ASP A C 1
ATOM 659 O O . ASP A 1 83 ? 13.824 2.734 15.417 1.00 77.31 83 ASP A O 1
ATOM 663 N N . PRO A 1 84 ? 15.068 2.757 17.295 1.00 74.19 84 PRO A N 1
ATOM 664 C CA . PRO A 1 84 ? 16.345 2.848 16.595 1.00 74.19 84 PRO A CA 1
ATOM 665 C C . PRO A 1 84 ? 16.703 1.569 15.820 1.00 74.19 84 PRO A C 1
ATOM 667 O O . PRO A 1 84 ? 17.553 1.635 14.929 1.00 74.19 84 PRO A O 1
ATOM 670 N N . ASP A 1 85 ? 16.053 0.436 16.107 1.00 77.44 85 ASP A N 1
ATOM 671 C CA . ASP A 1 85 ? 16.244 -0.822 15.378 1.00 77.44 85 ASP A CA 1
ATOM 672 C C . ASP A 1 85 ? 15.309 -0.941 14.160 1.00 77.44 85 ASP A C 1
ATOM 674 O O . ASP A 1 85 ? 15.450 -1.855 13.337 1.00 77.44 85 ASP A O 1
ATOM 678 N N . PHE A 1 86 ? 14.373 0.001 13.985 1.00 74.12 86 PHE A N 1
ATOM 679 C CA . PHE A 1 86 ? 13.474 0.019 12.838 1.00 74.12 86 PHE A CA 1
ATOM 680 C C . PHE A 1 86 ? 14.239 0.325 11.545 1.00 74.12 86 PHE A C 1
ATOM 682 O O . PHE A 1 86 ? 14.686 1.444 11.286 1.00 74.12 86 PHE A O 1
ATOM 689 N N . ARG A 1 87 ? 14.360 -0.680 10.675 1.00 67.00 87 ARG A N 1
ATOM 690 C CA . ARG A 1 87 ? 14.994 -0.546 9.359 1.00 67.00 87 ARG A CA 1
ATOM 691 C C . ARG A 1 87 ? 13.939 -0.453 8.265 1.00 67.00 87 ARG A C 1
ATOM 693 O O . ARG A 1 87 ? 13.298 -1.439 7.913 1.00 67.00 87 ARG A O 1
ATOM 700 N N . ALA A 1 88 ? 13.800 0.725 7.664 1.00 68.81 88 ALA A N 1
ATOM 701 C CA . ALA A 1 88 ? 13.014 0.871 6.446 1.00 68.81 88 ALA A CA 1
ATOM 702 C C . ALA A 1 88 ? 13.744 0.177 5.280 1.00 68.81 88 ALA A C 1
ATOM 704 O O . ALA A 1 88 ? 14.834 0.583 4.871 1.00 68.81 88 ALA A O 1
ATOM 705 N N . HIS A 1 89 ? 13.167 -0.896 4.739 1.00 70.00 89 HIS A N 1
ATOM 706 C CA . HIS A 1 89 ? 13.758 -1.662 3.640 1.00 70.00 89 HIS A CA 1
ATOM 707 C C . HIS A 1 89 ? 13.471 -1.007 2.282 1.00 70.00 89 HIS A C 1
ATOM 709 O O . HIS A 1 89 ? 12.835 -1.590 1.408 1.00 70.00 89 HIS A O 1
ATOM 715 N N . HIS A 1 90 ? 13.977 0.207 2.078 1.00 72.62 90 HIS A N 1
ATOM 716 C CA . HIS A 1 90 ? 13.900 0.887 0.783 1.00 72.62 90 HIS A CA 1
ATOM 717 C C . HIS A 1 90 ? 14.930 0.372 -0.226 1.00 72.62 90 HIS A C 1
ATOM 719 O O . HIS A 1 90 ? 14.869 0.745 -1.393 1.00 72.62 90 HIS A O 1
ATOM 725 N N . TRP A 1 91 ? 15.836 -0.526 0.184 1.00 79.44 91 TRP A N 1
ATOM 726 C CA . TRP A 1 91 ? 16.960 -0.978 -0.640 1.00 79.44 91 TRP A CA 1
ATOM 727 C C . TRP A 1 91 ? 16.526 -1.536 -2.001 1.00 79.44 91 TRP A C 1
ATOM 729 O O . TRP A 1 91 ? 17.185 -1.263 -2.997 1.00 79.44 91 TRP A O 1
ATOM 739 N N . VAL A 1 92 ? 15.400 -2.257 -2.089 1.00 81.50 92 VAL A N 1
ATOM 740 C CA . VAL A 1 92 ? 14.892 -2.761 -3.379 1.00 81.50 92 VAL A CA 1
ATOM 741 C C . VAL A 1 92 ? 14.447 -1.605 -4.268 1.00 81.50 92 VAL A C 1
ATOM 743 O O . VAL A 1 92 ? 14.854 -1.522 -5.422 1.00 81.50 92 VAL A O 1
ATOM 746 N N . VAL A 1 93 ? 13.650 -0.683 -3.724 1.00 81.19 93 VAL A N 1
ATOM 747 C CA . VAL A 1 93 ? 13.139 0.486 -4.453 1.00 81.19 93 VAL A CA 1
ATOM 748 C C . VAL A 1 93 ? 14.288 1.384 -4.895 1.00 81.19 93 VAL A C 1
ATOM 750 O O . VAL A 1 93 ? 14.307 1.839 -6.034 1.00 81.19 93 VAL A O 1
ATOM 753 N N . GLU A 1 94 ? 15.279 1.596 -4.036 1.00 83.38 94 GLU A N 1
ATOM 754 C CA . GLU A 1 94 ? 16.480 2.375 -4.326 1.00 83.38 94 GLU A CA 1
ATOM 755 C C . GLU A 1 94 ? 17.349 1.707 -5.392 1.00 83.38 94 GLU A C 1
ATOM 757 O O . GLU A 1 94 ? 17.807 2.384 -6.313 1.00 83.38 94 GLU A O 1
ATOM 762 N N . VAL A 1 95 ? 17.538 0.384 -5.330 1.00 84.06 95 VAL A N 1
ATOM 763 C CA . VAL A 1 95 ? 18.263 -0.386 -6.354 1.00 84.06 95 VAL A CA 1
ATOM 764 C C . VAL A 1 95 ? 17.533 -0.311 -7.691 1.00 84.06 95 VAL A C 1
ATOM 766 O O . VAL A 1 95 ? 18.169 -0.034 -8.710 1.00 84.06 95 VAL A O 1
ATOM 769 N N . THR A 1 96 ? 16.212 -0.482 -7.701 1.00 83.38 96 THR A N 1
ATOM 770 C CA . THR A 1 96 ? 15.378 -0.375 -8.903 1.00 83.38 96 THR A CA 1
ATOM 771 C C . THR A 1 96 ? 15.348 1.055 -9.442 1.00 83.38 96 THR A C 1
ATOM 773 O O . THR A 1 96 ? 15.444 1.253 -10.649 1.00 83.38 96 THR A O 1
ATOM 776 N N . HIS A 1 97 ? 15.297 2.072 -8.586 1.00 81.25 97 HIS A N 1
ATOM 777 C CA . HIS A 1 97 ? 15.343 3.473 -8.997 1.00 81.25 97 HIS A CA 1
ATOM 778 C C . HIS A 1 97 ? 16.730 3.859 -9.527 1.00 81.25 97 HIS A C 1
ATOM 780 O O . HIS A 1 97 ? 16.838 4.529 -10.552 1.00 81.25 97 HIS A O 1
ATOM 786 N N . ALA A 1 98 ? 17.809 3.386 -8.900 1.00 80.81 98 ALA A N 1
ATOM 787 C CA . ALA A 1 98 ? 19.174 3.569 -9.382 1.00 80.81 98 ALA A CA 1
ATOM 788 C C . ALA A 1 98 ? 19.416 2.809 -10.693 1.00 80.81 98 ALA A C 1
ATOM 790 O O . ALA A 1 98 ? 20.114 3.311 -11.576 1.00 80.81 98 ALA A O 1
ATOM 791 N N . PHE A 1 99 ? 18.825 1.622 -10.844 1.00 81.06 99 PHE A N 1
ATOM 792 C CA . PHE A 1 99 ? 18.731 0.910 -12.113 1.00 81.06 99 PHE A CA 1
ATOM 793 C C . PHE A 1 99 ? 18.009 1.795 -13.131 1.00 81.06 99 PHE A C 1
ATOM 795 O O . PHE A 1 99 ? 18.655 2.262 -14.056 1.00 81.06 99 PHE A O 1
ATOM 802 N N . PHE A 1 100 ? 16.747 2.171 -12.937 1.00 75.12 100 PHE A N 1
ATOM 803 C CA . PHE A 1 100 ? 16.009 2.995 -13.901 1.00 75.12 100 PHE A CA 1
ATOM 804 C C . PHE A 1 100 ? 16.698 4.326 -14.240 1.00 75.12 100 PHE A C 1
ATOM 806 O O . PHE A 1 100 ? 16.728 4.719 -15.407 1.00 75.12 100 PHE A O 1
ATOM 813 N N . ASN A 1 101 ? 17.321 4.989 -13.266 1.00 78.00 101 ASN A N 1
ATOM 814 C CA .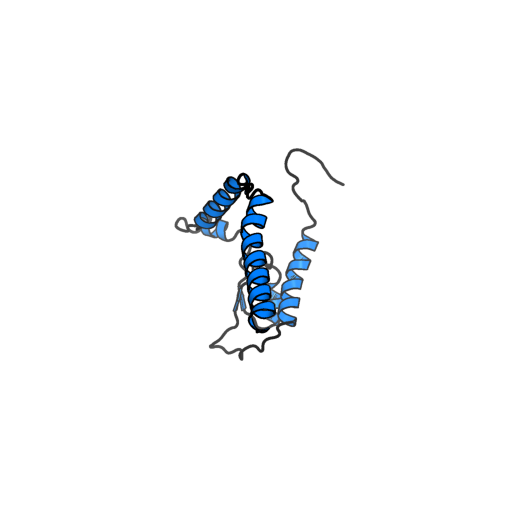 ASN A 1 101 ? 18.076 6.222 -13.479 1.00 78.00 101 ASN A CA 1
ATOM 815 C C . ASN A 1 101 ? 19.323 6.000 -14.359 1.00 78.00 101 ASN A C 1
ATOM 817 O O . ASN A 1 101 ? 19.604 6.797 -15.253 1.00 78.00 101 ASN A O 1
ATOM 821 N N . ARG A 1 102 ? 20.042 4.882 -14.174 1.00 71.94 102 ARG A N 1
ATOM 822 C CA . ARG A 1 102 ? 21.175 4.482 -15.033 1.00 71.94 102 ARG A CA 1
ATOM 823 C C . ARG A 1 102 ? 20.720 3.958 -16.400 1.00 71.94 102 ARG A C 1
ATOM 825 O O . ARG A 1 102 ? 21.356 4.247 -17.413 1.00 71.94 102 ARG A O 1
ATOM 832 N N . PHE A 1 103 ? 19.589 3.258 -16.449 1.00 66.38 103 PHE A N 1
ATOM 833 C CA . PHE A 1 103 ? 18.981 2.716 -17.666 1.00 66.38 103 PHE A CA 1
ATOM 834 C C . PHE A 1 103 ? 18.321 3.790 -18.539 1.00 66.38 103 PHE A C 1
ATOM 836 O O . PHE A 1 103 ? 18.050 3.535 -19.710 1.00 66.38 103 PHE A O 1
ATOM 843 N N . ARG A 1 104 ? 18.179 5.031 -18.052 1.00 64.62 104 ARG A N 1
ATOM 844 C C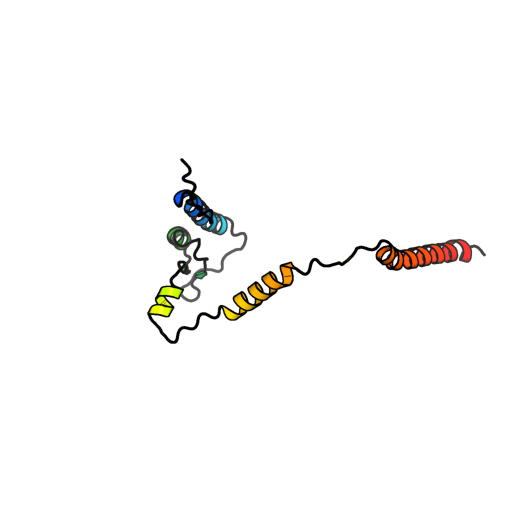A . ARG A 1 104 ? 17.685 6.173 -18.843 1.00 64.62 104 ARG A CA 1
ATOM 845 C C . ARG A 1 104 ? 18.626 6.594 -19.987 1.00 64.62 104 ARG A C 1
ATOM 847 O O . ARG A 1 104 ? 18.244 7.414 -20.817 1.00 64.62 104 ARG A O 1
ATOM 854 N N . LYS A 1 105 ? 19.834 6.015 -20.060 1.00 60.31 105 LYS A N 1
ATOM 855 C CA . LYS A 1 105 ? 20.760 6.127 -21.203 1.00 60.31 105 LYS A CA 1
ATOM 856 C C . LYS A 1 105 ? 20.792 4.904 -22.119 1.00 60.31 105 LYS A C 1
ATOM 858 O O . LYS A 1 105 ? 21.396 4.989 -23.185 1.00 60.31 105 LYS A O 1
ATOM 863 N N . PHE A 1 106 ? 20.120 3.805 -21.777 1.00 58.44 106 PHE A N 1
ATOM 864 C CA . PHE A 1 106 ? 19.909 2.720 -22.729 1.00 58.44 106 PHE A CA 1
ATOM 865 C C . PHE A 1 106 ? 18.666 3.048 -23.557 1.00 58.44 106 PHE A C 1
ATOM 867 O O . PHE A 1 106 ? 17.610 2.433 -23.430 1.00 58.44 106 PHE A O 1
ATOM 874 N N . LEU A 1 107 ? 18.795 4.065 -24.416 1.00 58.06 107 LEU A N 1
ATOM 875 C CA . LEU A 1 107 ? 17.968 4.123 -25.610 1.00 58.06 107 LEU A CA 1
ATOM 876 C C . LEU A 1 107 ? 18.339 2.882 -26.405 1.00 58.06 107 LEU A C 1
ATOM 878 O O . LEU A 1 107 ? 19.367 2.838 -27.077 1.00 58.06 107 LEU A O 1
ATOM 882 N N . VAL A 1 108 ? 17.522 1.852 -26.212 1.00 57.31 108 VAL A N 1
ATOM 883 C CA . VAL A 1 108 ? 17.476 0.625 -26.981 1.00 57.31 108 VAL A CA 1
ATOM 884 C C . VAL A 1 108 ? 17.691 0.991 -28.444 1.00 57.31 108 VAL A C 1
ATOM 886 O O . VAL A 1 108 ? 16.779 1.417 -29.149 1.00 57.31 108 VAL A O 1
ATOM 889 N N . ARG A 1 109 ? 18.922 0.806 -28.919 1.00 59.16 109 ARG A N 1
ATOM 890 C CA . ARG A 1 109 ? 19.230 0.754 -30.343 1.00 59.16 109 ARG A CA 1
ATOM 891 C C . ARG A 1 109 ? 18.827 -0.634 -30.839 1.00 59.16 109 ARG A C 1
ATOM 893 O O . ARG A 1 109 ? 19.610 -1.341 -31.459 1.00 59.16 109 ARG A O 1
ATOM 900 N N . CYS A 1 110 ? 17.570 -1.021 -30.605 1.00 58.75 110 CYS A N 1
ATOM 901 C CA . CYS A 1 110 ? 16.880 -1.883 -31.553 1.00 58.75 110 CYS A CA 1
ATOM 902 C C . CYS A 1 110 ? 16.594 -0.991 -32.754 1.00 58.75 110 CYS A C 1
ATOM 904 O O . CYS A 1 110 ? 15.486 -0.502 -32.959 1.00 58.75 110 CYS A O 1
ATOM 906 N N . GLU A 1 111 ? 17.647 -0.709 -33.512 1.00 59.69 111 GLU A N 1
ATOM 907 C CA . GLU A 1 111 ? 17.524 -0.169 -34.845 1.00 59.69 111 GLU A CA 1
ATOM 908 C C . GLU A 1 111 ? 16.643 -1.187 -35.579 1.00 59.69 111 GLU A C 1
ATOM 910 O O . GLU A 1 111 ? 17.076 -2.315 -35.828 1.00 59.69 111 GLU A O 1
ATOM 915 N N . LYS A 1 112 ? 15.362 -0.855 -35.806 1.00 59.09 112 LYS A N 1
ATOM 916 C CA . LYS A 1 112 ? 14.449 -1.646 -36.638 1.00 59.09 112 LYS A CA 1
ATOM 917 C C . LYS A 1 112 ? 15.012 -1.611 -38.056 1.00 59.09 112 LYS A C 1
ATOM 919 O O . LYS A 1 112 ? 14.548 -0.855 -38.905 1.00 59.09 112 LYS A O 1
ATOM 924 N N . LYS A 1 113 ? 16.078 -2.367 -38.307 1.00 62.72 113 LYS A N 1
ATOM 925 C CA . LYS A 1 113 ? 16.683 -2.441 -39.625 1.00 62.72 113 LYS A CA 1
ATOM 926 C C . LYS A 1 113 ? 15.683 -3.130 -40.532 1.00 62.72 113 LYS A C 1
ATOM 928 O O . LYS A 1 113 ? 15.172 -4.206 -40.214 1.00 62.72 113 LYS A O 1
ATOM 933 N N . ALA A 1 114 ? 15.435 -2.512 -41.684 1.00 62.91 114 ALA A N 1
ATOM 934 C CA . ALA A 1 114 ? 14.606 -3.091 -42.730 1.00 62.91 114 ALA A CA 1
ATOM 935 C C . ALA A 1 114 ? 15.065 -4.522 -43.097 1.00 62.91 114 ALA A C 1
ATOM 937 O O . ALA A 1 114 ? 14.274 -5.375 -43.481 1.00 62.91 114 ALA A O 1
ATOM 938 N N . THR A 1 115 ? 16.356 -4.805 -42.938 1.00 65.00 115 THR A N 1
ATOM 939 C CA . THR A 1 115 ? 16.960 -6.111 -43.205 1.00 65.00 115 THR A CA 1
ATOM 940 C C . THR A 1 115 ? 16.536 -7.190 -42.210 1.00 65.00 115 THR A C 1
ATOM 942 O O . THR A 1 115 ? 16.262 -8.309 -42.632 1.00 65.00 115 THR A O 1
ATOM 945 N N . THR A 1 116 ? 16.416 -6.877 -40.916 1.00 66.06 116 THR A N 1
ATOM 946 C CA . THR A 1 116 ? 16.051 -7.866 -39.888 1.00 66.06 116 THR A CA 1
ATOM 947 C C . THR A 1 116 ? 14.604 -8.333 -40.046 1.00 66.06 116 THR A C 1
ATOM 949 O O . THR A 1 116 ? 14.337 -9.527 -39.942 1.00 66.06 116 THR A O 1
ATOM 952 N N . TRP A 1 117 ? 13.667 -7.433 -40.380 1.00 68.25 117 TRP A N 1
ATOM 953 C CA . TRP A 1 117 ? 12.280 -7.849 -40.640 1.00 68.25 117 TRP A CA 1
ATOM 954 C C . TRP A 1 117 ? 12.144 -8.621 -41.962 1.00 68.25 117 TRP A C 1
ATOM 956 O O . TRP A 1 117 ? 11.391 -9.594 -42.026 1.00 68.25 1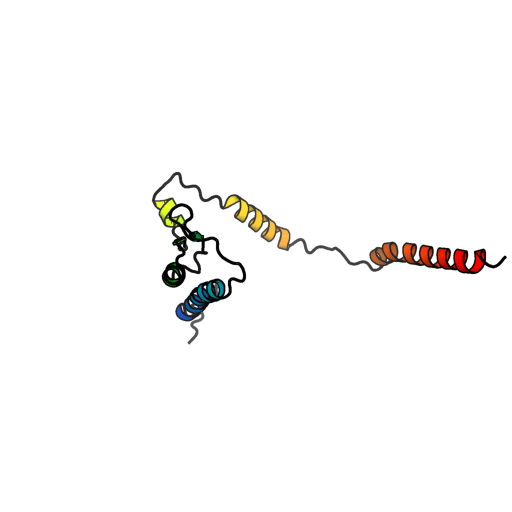17 TRP A O 1
ATOM 966 N N . ARG A 1 118 ? 12.890 -8.228 -43.010 1.00 69.50 118 ARG A N 1
ATOM 967 C CA . ARG A 1 118 ? 12.904 -8.939 -44.302 1.00 69.50 118 ARG A CA 1
ATOM 968 C C . ARG A 1 118 ? 13.469 -10.352 -44.163 1.00 69.50 118 ARG A C 1
ATOM 970 O O . ARG A 1 118 ? 12.898 -11.278 -44.719 1.00 69.50 118 ARG A O 1
ATOM 977 N N . CYS A 1 119 ? 14.537 -10.533 -43.385 1.00 71.06 119 CYS A N 1
ATOM 978 C CA . CYS A 1 119 ? 15.135 -11.847 -43.130 1.00 71.06 119 CYS A CA 1
ATOM 979 C C . CYS A 1 119 ? 14.147 -12.818 -42.462 1.00 71.06 119 CYS A C 1
ATOM 981 O O . CYS A 1 119 ? 14.082 -13.982 -42.838 1.00 71.06 119 CYS A O 1
ATOM 983 N N . PHE A 1 120 ? 13.337 -12.333 -41.517 1.00 68.12 120 PHE A N 1
ATOM 984 C CA . PHE A 1 120 ? 12.342 -13.166 -40.840 1.00 68.12 120 PHE A CA 1
ATOM 985 C C . PHE A 1 120 ? 11.112 -13.473 -41.713 1.00 68.12 120 PHE A C 1
ATOM 987 O O . PHE A 1 120 ? 10.582 -14.578 -41.668 1.00 68.12 120 PHE A O 1
ATOM 994 N N . SER A 1 121 ? 10.652 -12.512 -42.522 1.00 73.44 121 SER A N 1
ATOM 995 C CA . SER A 1 121 ? 9.391 -12.636 -43.278 1.00 73.44 121 SER A CA 1
ATOM 996 C C . SER A 1 121 ? 9.521 -13.305 -44.652 1.00 73.44 121 SER A C 1
ATOM 998 O O . SER A 1 121 ? 8.607 -14.016 -45.070 1.00 73.44 121 SER A O 1
ATOM 1000 N N . LEU A 1 122 ? 10.637 -13.118 -45.365 1.00 80.25 122 LEU A N 1
ATOM 1001 C CA . LEU A 1 122 ? 10.813 -13.641 -46.728 1.00 80.25 122 LEU A CA 1
ATOM 1002 C C . LEU A 1 122 ? 10.831 -15.182 -46.830 1.00 80.25 122 LEU A C 1
ATOM 1004 O O . LEU A 1 122 ? 10.199 -15.698 -47.754 1.00 80.25 122 LEU A O 1
ATOM 1008 N N . PRO A 1 123 ? 11.468 -15.948 -45.919 1.00 80.75 123 PRO A N 1
ATOM 1009 C CA . PRO A 1 123 ? 11.473 -17.410 -46.005 1.00 80.75 123 PRO A CA 1
ATOM 1010 C C . PRO A 1 123 ? 10.068 -18.011 -45.878 1.00 80.75 123 PRO A C 1
ATOM 1012 O O . PRO A 1 123 ? 9.725 -18.933 -46.611 1.00 80.75 123 PRO A O 1
ATOM 1015 N N . ALA A 1 124 ? 9.224 -17.460 -45.000 1.00 80.31 124 ALA A N 1
ATOM 1016 C CA . ALA A 1 124 ? 7.854 -17.935 -44.798 1.00 80.31 124 ALA A CA 1
ATOM 1017 C C . ALA A 1 124 ? 6.960 -17.717 -46.037 1.00 80.31 124 ALA A C 1
ATOM 1019 O O . ALA A 1 124 ? 6.143 -18.574 -46.384 1.00 80.31 124 ALA A O 1
ATOM 1020 N N . LEU A 1 125 ? 7.142 -16.597 -46.744 1.00 78.31 125 LEU A N 1
ATOM 1021 C CA . LEU A 1 125 ? 6.418 -16.303 -47.987 1.00 78.31 125 LEU A CA 1
ATOM 1022 C C . LEU A 1 125 ? 6.892 -17.178 -49.156 1.00 78.31 125 LEU A C 1
ATOM 1024 O O . LEU A 1 125 ? 6.086 -17.608 -49.977 1.00 78.31 125 LEU A O 1
ATOM 1028 N N . LEU A 1 126 ? 8.187 -17.495 -49.220 1.00 81.50 126 LEU A N 1
ATOM 1029 C CA . LEU A 1 126 ? 8.720 -18.403 -50.240 1.00 81.50 126 LEU A CA 1
ATOM 1030 C C . LEU A 1 126 ? 8.260 -19.849 -50.016 1.00 81.50 126 LEU A C 1
ATOM 1032 O O . LEU A 1 126 ? 7.889 -20.521 -50.976 1.00 81.50 126 LEU A O 1
ATOM 1036 N N . LEU A 1 127 ? 8.224 -20.316 -48.765 1.00 80.44 127 LEU A N 1
ATOM 1037 C CA . LEU A 1 127 ? 7.744 -21.661 -48.436 1.00 80.44 127 LEU A CA 1
ATOM 1038 C C . LEU A 1 127 ? 6.248 -21.827 -48.722 1.00 80.44 127 LEU A C 1
ATOM 1040 O O . LEU A 1 127 ? 5.861 -22.839 -49.294 1.00 80.44 127 LEU A O 1
ATOM 1044 N N . SER A 1 128 ? 5.418 -20.835 -48.389 1.00 81.88 128 SER A N 1
ATOM 1045 C CA . SER A 1 128 ? 3.974 -20.884 -48.674 1.00 81.88 128 SER A CA 1
ATOM 1046 C C . SER A 1 128 ? 3.666 -20.835 -50.173 1.00 81.88 128 SER A C 1
ATOM 1048 O O . SER A 1 128 ? 2.837 -21.613 -50.643 1.00 81.88 128 SER A O 1
ATOM 1050 N N . ASN A 1 129 ? 4.381 -20.011 -50.947 1.00 78.75 129 ASN A N 1
ATOM 1051 C CA . ASN A 1 129 ? 4.233 -19.974 -52.405 1.00 78.75 129 ASN A CA 1
ATOM 1052 C C . ASN A 1 129 ? 4.726 -21.263 -53.080 1.00 78.75 129 ASN A C 1
ATOM 1054 O O . ASN A 1 129 ? 4.104 -21.734 -54.029 1.00 78.75 129 ASN A O 1
ATOM 1058 N N . SER A 1 130 ? 5.814 -21.858 -52.582 1.00 77.94 130 SER A N 1
ATOM 1059 C CA . SER A 1 130 ? 6.335 -23.126 -53.104 1.00 77.94 130 SER A CA 1
ATOM 1060 C C . SER A 1 130 ? 5.401 -24.298 -52.777 1.00 77.94 130 SER A C 1
ATOM 1062 O O . SER A 1 130 ? 5.112 -25.116 -53.647 1.00 77.94 130 SER A O 1
ATOM 1064 N N . LEU A 1 131 ? 4.830 -24.340 -51.564 1.00 72.00 131 LEU A N 1
ATOM 1065 C CA . LEU A 1 131 ? 3.805 -25.327 -51.208 1.00 72.00 131 LEU A CA 1
ATOM 1066 C C . LEU A 1 131 ? 2.545 -25.164 -52.070 1.00 72.00 131 LEU A C 1
ATOM 1068 O O . LEU A 1 131 ? 2.007 -26.153 -52.554 1.00 72.00 131 LEU A O 1
ATOM 1072 N N . ALA A 1 132 ? 2.095 -23.927 -52.301 1.00 75.81 132 ALA A N 1
ATOM 1073 C CA . ALA A 1 132 ? 0.948 -23.647 -53.162 1.00 75.81 132 ALA A CA 1
ATOM 1074 C C . ALA A 1 132 ? 1.210 -24.043 -54.624 1.00 75.81 132 ALA A C 1
ATOM 1076 O O . ALA A 1 132 ? 0.296 -24.523 -55.290 1.00 75.81 132 ALA A O 1
ATOM 1077 N N . PHE A 1 133 ? 2.439 -23.891 -55.124 1.00 76.75 133 PHE A N 1
ATOM 1078 C CA . PHE A 1 133 ? 2.825 -24.353 -56.458 1.00 76.75 133 PHE A CA 1
ATOM 1079 C C . PHE A 1 133 ? 2.848 -25.885 -56.547 1.00 76.75 133 PHE A C 1
ATOM 1081 O O . PHE A 1 133 ? 2.291 -26.448 -57.484 1.00 76.75 133 PHE A O 1
ATOM 1088 N N . ILE A 1 134 ? 3.411 -26.573 -55.550 1.00 76.19 134 ILE A N 1
ATOM 1089 C CA . ILE A 1 134 ? 3.442 -28.043 -55.504 1.00 76.19 134 ILE A CA 1
ATOM 1090 C C . ILE A 1 134 ? 2.028 -28.624 -55.366 1.00 76.19 134 ILE A C 1
ATOM 1092 O O . ILE A 1 134 ? 1.718 -29.608 -56.028 1.00 76.19 134 ILE A O 1
ATOM 1096 N N . ILE A 1 135 ? 1.147 -28.012 -54.571 1.00 77.38 135 ILE A N 1
ATOM 1097 C CA . ILE A 1 135 ? -0.245 -28.468 -54.423 1.00 77.38 135 ILE A CA 1
ATOM 1098 C C . ILE A 1 135 ? -1.052 -28.208 -55.707 1.00 77.38 135 ILE A C 1
ATOM 1100 O O . ILE A 1 135 ? -1.760 -29.100 -56.164 1.00 77.38 135 ILE A O 1
ATOM 1104 N N . ASN A 1 136 ? -0.931 -27.024 -56.323 1.00 71.31 136 ASN A N 1
ATOM 1105 C CA . ASN A 1 136 ? -1.694 -26.692 -57.536 1.00 71.31 136 ASN A CA 1
ATOM 1106 C C . ASN A 1 136 ? -1.167 -27.382 -58.807 1.00 71.31 136 ASN A C 1
ATOM 1108 O O . ASN A 1 136 ? -1.948 -27.615 -59.724 1.00 71.31 136 ASN A O 1
ATOM 1112 N N . PHE A 1 137 ? 0.128 -27.701 -58.889 1.00 68.19 137 PHE A N 1
ATOM 1113 C CA . PHE A 1 137 ? 0.735 -28.327 -60.073 1.00 68.19 137 PHE A CA 1
ATOM 1114 C C . PHE A 1 137 ? 0.944 -29.844 -59.910 1.00 68.19 137 PHE A C 1
ATOM 1116 O O . PHE A 1 137 ? 0.890 -30.580 -60.888 1.00 68.19 137 PHE A O 1
ATOM 1123 N N . GLY A 1 138 ? 1.134 -30.337 -58.682 1.00 59.50 138 GLY A N 1
ATOM 1124 C CA . GLY A 1 138 ? 1.346 -31.758 -58.373 1.00 59.50 138 GLY A CA 1
ATOM 1125 C C . GLY A 1 138 ? 0.073 -32.606 -58.255 1.00 59.50 138 GLY A C 1
ATOM 1126 O O . GLY A 1 138 ? 0.177 -33.822 -58.160 1.00 59.50 138 GLY A O 1
ATOM 1127 N N . MET A 1 139 ? -1.120 -32.000 -58.279 1.00 56.31 139 MET A N 1
ATOM 1128 C CA . MET A 1 139 ? -2.412 -32.710 -58.369 1.00 56.31 139 MET A CA 1
ATOM 1129 C C . MET A 1 139 ? -3.005 -32.704 -59.795 1.00 56.31 139 MET A C 1
ATOM 1131 O O . MET A 1 139 ? -4.188 -32.988 -59.970 1.00 56.31 139 MET A O 1
ATOM 1135 N N . GLY A 1 140 ? -2.205 -32.343 -60.806 1.00 60.22 140 GLY A N 1
ATOM 1136 C CA . GLY A 1 140 ? -2.624 -32.182 -62.205 1.00 60.22 140 GLY A CA 1
ATOM 1137 C C . GLY A 1 140 ? -2.075 -33.218 -63.195 1.00 60.22 140 GLY A C 1
ATOM 1138 O O . GLY A 1 140 ? -2.034 -32.922 -64.389 1.00 60.22 140 GLY A O 1
ATOM 1139 N N . SER A 1 141 ? -1.638 -34.395 -62.735 1.00 48.50 141 SER A N 1
ATOM 1140 C CA . SER A 1 141 ? -1.171 -35.510 -63.579 1.00 48.50 141 SER A CA 1
ATOM 1141 C C . SER A 1 141 ? -1.682 -36.847 -63.070 1.00 48.50 141 SER A C 1
ATOM 1143 O O . SER A 1 141 ? -1.460 -37.093 -61.862 1.00 48.50 141 SER A O 1
#